Protein AF-A0A9D8FYL9-F1 (afdb_monomer_lite)

Sequence (66 aa):
MPLTQEMMYPECPVPGKDGMITPRIGSVVSSEDFKRVRDEYYGIRGWEASTGLQTRTTLQRIGFTM

Radius of gyration: 18.27 Å; chains: 1; bounding box: 39×21×47 Å

Foldseek 3Di:
DFAAADDPDRQCFDQDPPRDTHRRGPPDDDPVNVLVVQQVVCVVQCHHSVPSHHDPVSCVVVPNDD

Secondary structure (DSSP, 8-state):
------SS-TT-EEE-GGG-EEE-TT----HHHHHHHHHHHHHHHTB-TTT-PBPHHHHHHTT---

Structure (mmCIF, N/CA/C/O backbone):
data_AF-A0A9D8FYL9-F1
#
_entry.id   AF-A0A9D8FYL9-F1
#
loop_
_atom_site.group_PDB
_atom_site.id
_atom_site.type_symbol
_atom_site.label_atom_id
_atom_site.label_alt_id
_atom_site.label_comp_id
_atom_site.label_asym_id
_atom_site.label_entity_id
_atom_site.label_seq_id
_atom_site.pdbx_PDB_ins_code
_atom_site.Cartn_x
_atom_site.Cartn_y
_atom_site.Cartn_z
_atom_site.occupancy
_atom_site.B_iso_or_equiv
_atom_site.auth_seq_id
_atom_site.auth_comp_id
_atom_site.auth_asym_id
_atom_site.auth_atom_id
_atom_site.pdbx_PDB_model_num
ATOM 1 N N . MET A 1 1 ? 11.153 5.061 -4.298 1.00 57.81 1 MET A N 1
ATOM 2 C CA . MET A 1 1 ? 12.598 5.073 -4.612 1.00 57.81 1 MET A CA 1
ATOM 3 C C . MET A 1 1 ? 12.846 4.015 -5.677 1.00 57.81 1 MET A C 1
ATOM 5 O O . MET A 1 1 ? 12.464 2.876 -5.424 1.00 57.81 1 MET A O 1
ATOM 9 N N . PRO A 1 2 ? 13.363 4.376 -6.862 1.00 70.44 2 PRO A N 1
ATOM 10 C CA . PRO A 1 2 ? 13.687 3.410 -7.913 1.00 70.44 2 PRO A CA 1
ATOM 11 C C . PRO A 1 2 ? 14.916 2.566 -7.552 1.00 70.44 2 PRO A C 1
ATOM 13 O O . PRO A 1 2 ? 15.790 3.019 -6.814 1.00 70.44 2 PRO A O 1
ATOM 16 N N . LEU A 1 3 ? 14.998 1.361 -8.118 1.00 68.19 3 LEU A N 1
ATOM 17 C CA . LEU A 1 3 ? 16.236 0.578 -8.163 1.00 68.19 3 LEU A CA 1
ATOM 18 C C . LEU A 1 3 ? 17.208 1.265 -9.126 1.00 68.19 3 LEU A C 1
ATOM 20 O O . LEU A 1 3 ? 16.898 1.414 -10.309 1.00 68.19 3 LEU A O 1
ATOM 24 N N . THR A 1 4 ? 18.348 1.718 -8.606 1.00 67.00 4 THR A N 1
ATOM 25 C CA . THR A 1 4 ? 19.345 2.483 -9.371 1.00 67.00 4 THR A CA 1
ATOM 26 C C . THR A 1 4 ? 20.500 1.626 -9.874 1.00 67.00 4 THR A C 1
ATOM 28 O O . THR A 1 4 ? 21.102 1.973 -10.882 1.00 67.00 4 THR A O 1
ATOM 31 N N . GLN A 1 5 ? 20.811 0.520 -9.193 1.00 66.06 5 GLN A N 1
ATOM 32 C CA . GLN A 1 5 ? 21.901 -0.373 -9.572 1.00 66.06 5 GLN A CA 1
ATOM 33 C C . GLN A 1 5 ? 21.685 -1.773 -8.989 1.00 66.06 5 GLN A C 1
ATOM 35 O O . GLN A 1 5 ? 21.296 -1.915 -7.829 1.00 66.06 5 GLN A O 1
ATOM 40 N N . GLU A 1 6 ? 21.997 -2.798 -9.777 1.00 67.62 6 GLU A N 1
ATOM 41 C CA . GLU A 1 6 ? 22.133 -4.180 -9.322 1.00 67.62 6 GLU A CA 1
ATOM 42 C C . GLU A 1 6 ? 23.540 -4.674 -9.682 1.00 67.62 6 GLU A C 1
ATOM 44 O O . GLU A 1 6 ? 24.007 -4.489 -10.802 1.00 67.62 6 GLU A O 1
ATOM 49 N N . MET A 1 7 ? 24.255 -5.255 -8.715 1.00 66.06 7 MET A N 1
ATOM 50 C CA . MET A 1 7 ? 25.676 -5.593 -8.887 1.00 66.06 7 MET A CA 1
ATOM 51 C C . MET A 1 7 ? 25.908 -6.880 -9.685 1.00 66.06 7 MET A C 1
ATOM 53 O O . MET A 1 7 ? 26.949 -7.020 -10.318 1.00 66.06 7 MET A O 1
ATOM 57 N N . MET A 1 8 ? 24.971 -7.828 -9.624 1.00 73.25 8 MET A N 1
ATOM 58 C CA . MET A 1 8 ? 25.128 -9.162 -10.214 1.00 73.25 8 MET A CA 1
ATOM 59 C C . MET A 1 8 ? 24.468 -9.270 -11.596 1.00 73.25 8 MET A C 1
ATOM 61 O O . MET A 1 8 ? 24.937 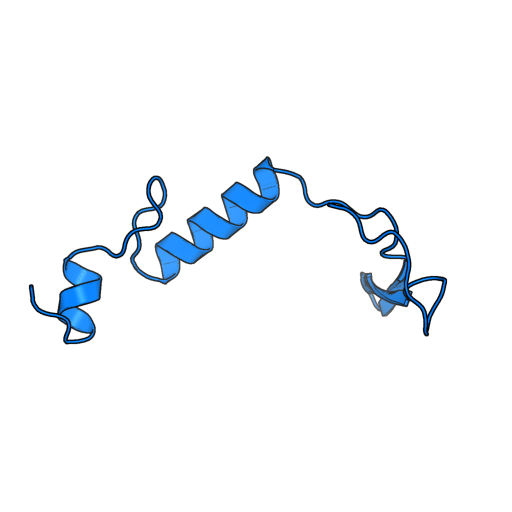-10.034 -12.435 1.00 73.25 8 MET A O 1
ATOM 65 N N . TYR A 1 9 ? 23.435 -8.460 -11.854 1.00 73.31 9 TYR A N 1
ATOM 66 C CA . TYR A 1 9 ? 22.714 -8.411 -13.125 1.00 73.31 9 TYR A CA 1
ATOM 67 C C . TYR A 1 9 ? 22.445 -6.953 -13.524 1.00 73.31 9 TYR A C 1
ATOM 69 O O . TYR A 1 9 ? 21.410 -6.403 -13.160 1.00 73.31 9 TYR A O 1
ATOM 77 N N . PRO A 1 10 ? 23.354 -6.311 -14.280 1.00 70.50 10 PRO A N 1
ATOM 78 C CA . PRO A 1 10 ? 23.274 -4.882 -14.595 1.00 70.50 10 PRO A CA 1
ATOM 79 C C . PRO A 1 10 ? 21.995 -4.438 -15.313 1.00 70.50 10 PRO A C 1
ATOM 81 O O . PRO A 1 10 ? 21.671 -3.263 -15.262 1.00 70.50 10 PRO A O 1
ATOM 84 N N . GLU A 1 11 ? 21.272 -5.359 -15.956 1.00 70.38 11 GLU A N 1
ATOM 85 C CA . GLU A 1 11 ? 20.009 -5.096 -16.663 1.00 70.38 11 GLU A CA 1
ATOM 86 C C . GLU A 1 11 ? 18.763 -5.421 -15.809 1.00 70.38 11 GLU A C 1
ATOM 88 O O . GLU A 1 11 ? 17.635 -5.224 -16.254 1.00 70.38 11 GLU A O 1
ATOM 93 N N . CYS A 1 12 ? 18.947 -5.945 -14.587 1.00 71.75 12 CYS A N 1
ATOM 94 C CA . CYS A 1 12 ? 17.897 -6.430 -13.681 1.00 71.75 12 CYS A CA 1
ATOM 95 C C . CYS A 1 12 ? 16.775 -7.204 -14.410 1.00 71.75 12 CYS A C 1
ATOM 97 O O . CYS A 1 12 ? 15.614 -6.768 -14.401 1.00 71.75 12 CYS A O 1
ATOM 99 N N . PRO A 1 13 ? 17.111 -8.315 -15.099 1.00 75.06 13 PRO A N 1
ATOM 100 C CA . PRO A 1 13 ? 16.155 -9.071 -15.885 1.00 75.06 13 PRO A CA 1
ATOM 101 C C . PRO A 1 13 ? 15.150 -9.748 -14.952 1.00 75.06 13 PRO A C 1
ATOM 103 O O . PRO A 1 13 ? 15.489 -10.680 -14.224 1.00 75.06 13 PRO A O 1
ATOM 106 N N . VAL A 1 14 ? 13.898 -9.295 -14.981 1.00 78.12 14 VAL A N 1
ATOM 107 C CA . VAL A 1 14 ? 12.800 -9.945 -14.259 1.00 78.12 14 VAL A CA 1
ATOM 108 C C . VAL A 1 14 ? 11.805 -10.564 -15.238 1.00 78.12 14 VAL A C 1
ATOM 110 O O . VAL A 1 14 ? 11.603 -10.014 -16.325 1.00 78.12 14 VAL A O 1
ATOM 113 N N . PRO A 1 15 ? 11.158 -11.689 -14.879 1.00 80.69 15 PRO A N 1
ATOM 114 C CA . PRO A 1 15 ? 10.056 -12.225 -15.663 1.00 80.69 15 PRO A CA 1
ATOM 115 C C . PRO A 1 15 ? 8.946 -11.179 -15.786 1.00 80.69 15 PRO A C 1
ATOM 117 O O . PRO A 1 15 ? 8.328 -10.782 -14.797 1.00 80.69 15 PRO A O 1
ATOM 120 N N . GLY A 1 16 ? 8.727 -10.706 -17.004 1.00 75.19 16 GLY A N 1
ATOM 121 C CA . GLY A 1 16 ? 7.624 -9.842 -17.378 1.00 75.19 16 GLY A CA 1
ATOM 122 C C . GLY A 1 16 ? 6.439 -10.648 -17.899 1.00 75.19 16 GLY A C 1
ATOM 123 O O . GLY A 1 16 ? 6.340 -11.868 -17.734 1.00 75.19 16 GLY A O 1
ATOM 124 N N . LYS A 1 17 ? 5.501 -9.939 -18.526 1.00 80.12 17 LYS A N 1
ATOM 125 C CA . LYS A 1 17 ? 4.290 -10.542 -19.080 1.00 80.12 17 LYS A CA 1
ATOM 126 C C . LYS A 1 17 ? 4.657 -11.627 -20.101 1.00 80.12 17 LYS A C 1
ATOM 128 O O . LYS A 1 17 ? 5.540 -11.422 -20.930 1.00 80.12 17 LYS A O 1
ATOM 133 N N . ASP A 1 18 ? 3.987 -12.774 -20.015 1.00 79.75 18 ASP A N 1
ATOM 134 C CA . ASP A 1 18 ? 4.173 -13.917 -20.919 1.00 79.75 18 ASP A CA 1
ATOM 135 C C . ASP A 1 18 ? 5.624 -14.447 -20.975 1.00 79.75 18 ASP A C 1
ATOM 137 O O . ASP A 1 18 ? 6.046 -15.041 -21.963 1.00 79.75 18 ASP A O 1
ATOM 141 N N . GLY A 1 19 ? 6.406 -14.233 -19.906 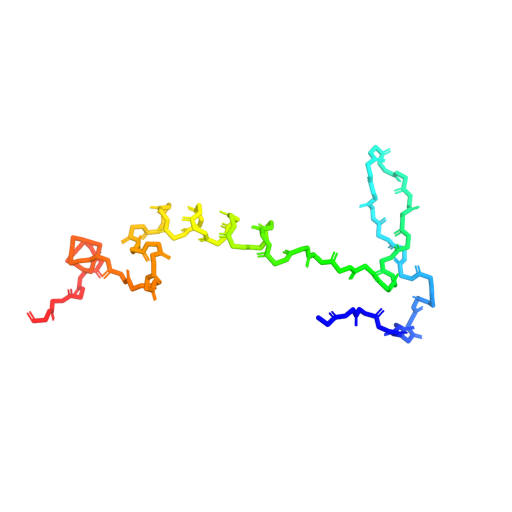1.00 75.69 19 GLY A N 1
ATOM 142 C CA . GLY A 1 19 ? 7.798 -14.685 -19.809 1.00 75.69 19 GLY A CA 1
ATOM 143 C C . GLY A 1 19 ? 8.815 -13.777 -20.506 1.00 75.69 19 GLY A C 1
ATOM 144 O O . GLY A 1 19 ? 10.004 -14.091 -20.498 1.00 75.69 19 GLY A O 1
ATOM 145 N N . MET A 1 20 ? 8.385 -12.644 -21.072 1.00 74.75 20 MET A N 1
ATOM 146 C CA . MET A 1 20 ? 9.295 -11.656 -21.652 1.00 74.75 20 MET A CA 1
ATOM 147 C C . MET A 1 20 ? 10.126 -11.001 -20.555 1.00 74.75 20 MET A C 1
ATOM 149 O O . MET A 1 20 ? 9.574 -10.487 -19.589 1.00 74.75 20 MET A O 1
ATOM 153 N N . ILE A 1 21 ? 11.449 -11.009 -20.695 1.00 75.12 21 ILE A N 1
ATOM 154 C CA . ILE A 1 21 ? 12.338 -10.367 -19.727 1.00 75.12 21 ILE A CA 1
ATOM 155 C C . ILE A 1 21 ? 12.166 -8.850 -19.822 1.00 75.12 21 ILE A C 1
ATOM 157 O O . ILE A 1 21 ? 12.370 -8.267 -20.886 1.00 75.12 21 ILE A O 1
ATOM 161 N N . THR A 1 22 ? 11.836 -8.214 -18.699 1.00 72.12 22 THR A N 1
ATOM 162 C CA . THR A 1 22 ? 11.743 -6.755 -18.595 1.00 72.12 22 THR A CA 1
ATOM 163 C C . THR A 1 22 ? 12.799 -6.250 -17.612 1.00 72.12 22 THR A C 1
ATOM 165 O O . THR A 1 22 ? 12.905 -6.806 -16.517 1.00 72.12 22 THR A O 1
ATOM 168 N N . PRO A 1 23 ? 13.570 -5.203 -17.949 1.00 73.25 23 PRO A N 1
ATOM 169 C CA . PRO A 1 23 ? 14.485 -4.575 -17.003 1.00 73.25 23 PRO A CA 1
ATOM 170 C C . PRO A 1 23 ? 13.703 -3.803 -15.931 1.00 73.25 23 PRO A C 1
ATOM 172 O O . PRO A 1 23 ? 12.776 -3.053 -16.243 1.00 73.25 23 PRO A O 1
ATOM 175 N N . ARG A 1 24 ? 14.063 -3.966 -14.651 1.00 73.44 24 ARG A N 1
ATOM 176 C CA . ARG A 1 24 ? 13.380 -3.286 -13.525 1.00 73.44 24 ARG A CA 1
ATOM 177 C C . ARG A 1 24 ? 14.063 -1.996 -13.052 1.00 73.44 24 ARG A C 1
ATOM 179 O O . ARG A 1 24 ? 13.548 -1.316 -12.159 1.00 73.44 24 ARG A O 1
ATOM 186 N N . ILE A 1 25 ? 15.213 -1.649 -13.626 1.00 76.88 25 ILE A N 1
ATOM 187 C CA . ILE A 1 25 ? 15.959 -0.433 -13.273 1.00 76.88 25 ILE A CA 1
ATOM 188 C C . ILE A 1 25 ? 15.112 0.801 -13.577 1.00 76.88 25 ILE A C 1
ATOM 190 O O . ILE A 1 25 ? 14.467 0.890 -14.617 1.00 76.88 25 ILE A O 1
ATOM 194 N N . GLY A 1 26 ? 15.070 1.747 -12.638 1.00 75.06 26 GLY A N 1
ATOM 195 C CA . GLY A 1 26 ? 14.266 2.963 -12.782 1.00 75.06 26 GLY A CA 1
ATOM 196 C C . GLY A 1 26 ? 12.753 2.765 -12.621 1.00 75.06 26 GLY A C 1
ATOM 197 O O . GLY A 1 26 ? 12.026 3.755 -12.577 1.00 75.06 26 GLY A O 1
ATOM 198 N N . SER A 1 27 ? 12.259 1.529 -12.473 1.00 80.88 27 SER A N 1
ATOM 199 C CA . SER A 1 27 ? 10.833 1.263 -12.271 1.00 80.88 27 SER A CA 1
ATOM 200 C C . SER A 1 27 ? 10.360 1.820 -10.926 1.00 80.88 27 SER A C 1
ATOM 202 O O . SER A 1 27 ? 10.917 1.509 -9.871 1.00 80.88 27 SER A O 1
ATOM 204 N N . VAL A 1 28 ? 9.279 2.601 -10.952 1.00 83.38 28 VAL A N 1
ATOM 205 C CA . VAL A 1 28 ? 8.633 3.180 -9.767 1.00 83.38 28 VAL A CA 1
ATOM 206 C C . VAL A 1 28 ? 7.154 2.807 -9.778 1.00 83.38 28 VAL A C 1
ATOM 208 O O . VAL A 1 28 ? 6.496 2.905 -10.808 1.00 83.38 28 VAL A O 1
ATOM 211 N N . VAL A 1 29 ? 6.632 2.370 -8.631 1.00 85.94 29 VAL A N 1
ATOM 212 C CA . VAL A 1 29 ? 5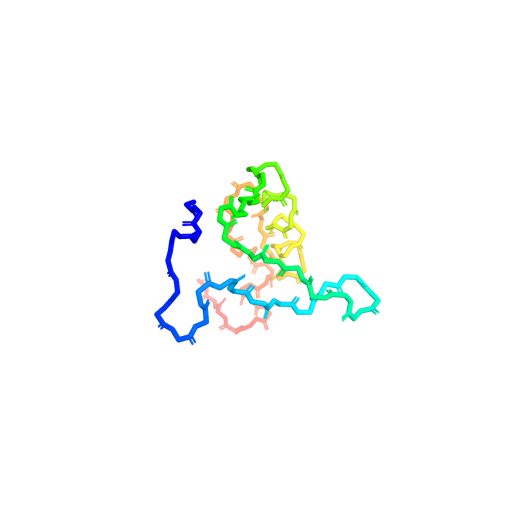.186 2.184 -8.439 1.00 85.94 29 VAL A CA 1
ATOM 213 C C . VAL A 1 29 ? 4.568 3.540 -8.118 1.00 85.94 29 VAL A C 1
ATOM 215 O O . VAL A 1 29 ? 5.129 4.289 -7.314 1.00 85.94 29 VAL A O 1
ATOM 218 N N . SER A 1 30 ? 3.430 3.858 -8.738 1.00 91.69 30 SER A N 1
ATOM 219 C CA . SER A 1 30 ? 2.714 5.097 -8.436 1.00 91.69 30 SER A CA 1
ATOM 220 C C . SER A 1 30 ? 2.242 5.106 -6.977 1.00 91.69 30 SER A C 1
ATOM 222 O O . SER A 1 30 ? 1.951 4.062 -6.381 1.00 91.69 30 SER A O 1
ATOM 224 N N . SER A 1 31 ? 2.167 6.294 -6.381 1.00 90.88 31 SER A N 1
ATOM 225 C CA . SER A 1 31 ? 1.671 6.437 -5.008 1.00 90.88 31 SER A CA 1
ATOM 226 C C . SER A 1 31 ? 0.225 5.955 -4.891 1.00 90.88 31 SER A C 1
ATOM 228 O O . SER A 1 31 ? -0.157 5.367 -3.880 1.00 90.88 31 SER A O 1
ATOM 230 N N . GLU A 1 32 ? -0.574 6.192 -5.926 1.00 94.81 32 GLU A N 1
ATOM 231 C CA . GLU A 1 32 ? -1.977 5.810 -6.035 1.00 94.81 32 GLU A CA 1
ATOM 232 C C . GLU A 1 32 ? -2.138 4.287 -6.104 1.00 94.81 32 GLU A C 1
ATOM 234 O O . GLU A 1 32 ? -2.915 3.724 -5.333 1.00 94.81 32 GLU A O 1
ATOM 239 N N . ASP A 1 33 ? -1.365 3.604 -6.953 1.00 93.69 33 ASP A N 1
ATOM 240 C CA . ASP A 1 33 ? -1.404 2.140 -7.053 1.00 93.69 33 ASP A CA 1
ATOM 241 C C . ASP A 1 33 ? -0.940 1.476 -5.763 1.00 93.69 33 ASP A C 1
ATOM 243 O O . ASP A 1 33 ? -1.547 0.503 -5.314 1.00 93.69 33 ASP A O 1
ATOM 247 N N . PHE A 1 34 ? 0.094 2.027 -5.125 1.00 93.44 34 PHE A N 1
ATOM 248 C CA . PHE A 1 34 ? 0.546 1.538 -3.830 1.00 93.44 34 PHE A CA 1
ATOM 249 C C . PHE A 1 34 ? -0.550 1.663 -2.764 1.00 93.44 34 PHE A C 1
ATOM 251 O O . PHE A 1 34 ? -0.827 0.695 -2.056 1.00 93.44 34 PHE A O 1
ATOM 258 N N . LYS A 1 35 ? -1.197 2.832 -2.659 1.00 94.81 35 LYS A N 1
ATOM 259 C CA . LYS A 1 35 ? -2.294 3.056 -1.702 1.00 94.81 35 LYS A CA 1
ATOM 260 C C . LYS A 1 35 ? -3.458 2.104 -1.961 1.00 94.81 35 LYS A C 1
ATOM 262 O O . LYS A 1 35 ? -3.948 1.497 -1.019 1.00 94.81 35 LYS A O 1
ATOM 267 N N . ARG A 1 36 ? -3.833 1.900 -3.226 1.00 96.00 36 ARG A N 1
ATOM 268 C CA . ARG A 1 36 ? -4.903 0.971 -3.613 1.00 96.00 36 ARG A CA 1
ATOM 269 C C . ARG A 1 36 ? -4.628 -0.457 -3.141 1.00 96.00 36 ARG A C 1
ATOM 271 O O . ARG A 1 36 ? -5.475 -1.049 -2.479 1.00 96.00 36 ARG A O 1
ATOM 278 N N . VAL A 1 37 ? -3.442 -0.993 -3.436 1.00 96.00 37 VAL A N 1
ATOM 279 C CA . VAL A 1 37 ? -3.065 -2.359 -3.026 1.00 96.00 37 VAL A CA 1
ATOM 280 C C . VAL A 1 37 ? -2.948 -2.472 -1.504 1.00 96.00 37 VAL A C 1
ATOM 282 O O . VAL A 1 37 ? -3.349 -3.476 -0.916 1.00 96.00 37 VAL A O 1
ATOM 285 N N . ARG A 1 38 ? -2.425 -1.438 -0.838 1.00 95.94 38 ARG A N 1
ATOM 286 C CA . ARG A 1 38 ? -2.346 -1.381 0.626 1.00 95.94 38 ARG A CA 1
ATOM 287 C C . ARG A 1 38 ? -3.734 -1.430 1.269 1.00 95.94 38 ARG A C 1
ATOM 289 O O . ARG A 1 38 ? -3.917 -2.172 2.229 1.00 95.94 38 ARG A O 1
ATOM 296 N N . ASP A 1 39 ? -4.688 -0.662 0.756 1.00 97.25 39 ASP A N 1
ATOM 297 C CA . ASP A 1 39 ? -6.040 -0.586 1.316 1.00 97.25 39 ASP A CA 1
ATOM 298 C C . ASP A 1 39 ? -6.786 -1.919 1.135 1.00 97.25 39 ASP A C 1
ATOM 300 O O . ASP A 1 39 ? -7.442 -2.393 2.065 1.00 97.25 39 ASP A O 1
ATOM 304 N N . GLU A 1 40 ? -6.602 -2.585 -0.010 1.00 96.94 40 GLU A N 1
ATOM 305 C CA . GLU A 1 40 ? -7.084 -3.953 -0.242 1.00 96.94 40 GLU A CA 1
ATOM 306 C C . GLU A 1 40 ? -6.479 -4.943 0.766 1.00 96.94 40 GLU A C 1
ATOM 308 O O . GLU A 1 40 ? -7.196 -5.708 1.418 1.00 96.94 40 GLU A O 1
ATOM 313 N N . TYR A 1 41 ? -5.159 -4.886 0.959 1.00 97.19 41 TYR A N 1
ATOM 314 C CA . TYR A 1 41 ? -4.459 -5.718 1.933 1.00 97.19 41 TYR A CA 1
ATOM 315 C C . TYR A 1 41 ? -4.959 -5.484 3.367 1.00 97.19 41 TYR A C 1
ATOM 317 O O . TYR A 1 41 ? -5.195 -6.445 4.105 1.00 97.19 41 TYR A O 1
ATOM 325 N N . TYR A 1 42 ? -5.170 -4.229 3.768 1.00 97.56 42 TYR A N 1
ATOM 326 C CA . TYR A 1 42 ? -5.737 -3.893 5.075 1.00 97.56 42 TYR A CA 1
ATOM 327 C C . TYR A 1 42 ? -7.151 -4.453 5.239 1.00 97.56 42 TYR A C 1
ATOM 329 O O . TYR A 1 42 ? -7.428 -5.085 6.262 1.00 97.56 42 TYR A O 1
ATOM 337 N N . GLY A 1 43 ? -8.003 -4.347 4.217 1.00 95.56 43 GLY A N 1
ATOM 338 C CA . GLY A 1 43 ? -9.341 -4.939 4.226 1.00 95.56 43 GLY A CA 1
ATOM 339 C C . GLY A 1 43 ? -9.320 -6.453 4.463 1.00 95.56 43 GLY A C 1
ATOM 340 O O . GLY A 1 43 ? -9.988 -6.946 5.373 1.00 95.56 43 GLY A O 1
ATOM 341 N N . ILE A 1 44 ? -8.480 -7.190 3.726 1.00 96.00 44 ILE A N 1
ATOM 342 C CA . ILE A 1 44 ? -8.336 -8.653 3.868 1.00 96.00 44 ILE A CA 1
ATOM 343 C C . ILE A 1 44 ? -7.855 -9.036 5.276 1.00 96.00 44 ILE A C 1
ATOM 345 O O . ILE A 1 44 ? -8.264 -10.055 5.839 1.00 96.00 44 ILE A O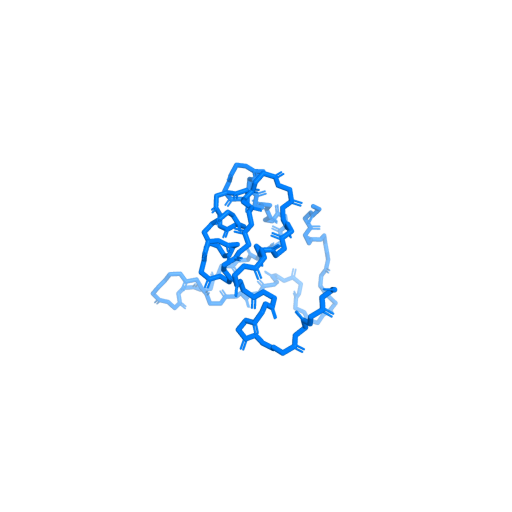 1
ATOM 349 N N . ARG A 1 45 ? -6.988 -8.219 5.880 1.00 94.94 45 ARG A N 1
ATOM 350 C CA . ARG A 1 45 ? -6.454 -8.455 7.229 1.00 94.94 45 ARG A CA 1
ATOM 351 C C . ARG A 1 45 ? -7.400 -8.010 8.344 1.00 94.94 45 ARG A C 1
ATOM 353 O O . ARG A 1 45 ? -7.107 -8.280 9.512 1.00 94.94 45 ARG A O 1
ATOM 360 N N . GLY A 1 46 ? -8.527 -7.383 8.008 1.00 95.25 46 GLY A N 1
ATOM 361 C CA . GLY A 1 46 ? -9.482 -6.829 8.964 1.00 95.25 46 GLY A CA 1
ATOM 362 C C . GLY A 1 46 ? -8.911 -5.625 9.713 1.00 95.25 46 GLY A C 1
ATOM 363 O O . GLY A 1 46 ? -9.089 -5.509 10.933 1.00 95.25 46 GLY A O 1
ATOM 364 N N . TRP A 1 47 ? -8.152 -4.803 8.995 1.00 96.75 47 TRP A N 1
ATOM 365 C CA . TRP A 1 47 ? -7.578 -3.537 9.435 1.00 96.75 47 TRP A CA 1
ATOM 366 C C . TRP A 1 47 ? -8.360 -2.390 8.793 1.00 96.75 47 TRP A C 1
ATOM 368 O O . TRP A 1 47 ? -8.996 -2.550 7.753 1.00 96.75 47 TRP A O 1
ATOM 378 N N . GLU A 1 48 ? -8.336 -1.232 9.431 1.00 96.25 48 GLU A N 1
ATOM 379 C CA . GLU A 1 48 ? -8.980 -0.024 8.942 1.00 96.25 48 GLU A CA 1
ATOM 380 C C . GLU A 1 48 ? -8.065 0.658 7.909 1.00 96.25 48 GLU A C 1
ATOM 382 O O . GLU A 1 48 ? -6.874 0.845 8.152 1.00 96.25 48 GLU A O 1
ATOM 387 N N . ALA A 1 49 ? -8.597 0.973 6.724 1.00 94.38 49 ALA A N 1
ATOM 388 C CA . ALA A 1 49 ? -7.783 1.374 5.576 1.00 94.38 49 ALA A CA 1
ATOM 389 C C . ALA A 1 49 ? -7.135 2.763 5.734 1.00 94.38 49 ALA A C 1
ATOM 391 O O . ALA A 1 49 ? -6.016 2.981 5.264 1.00 94.38 49 ALA A O 1
ATOM 392 N N . SER A 1 50 ? -7.809 3.701 6.409 1.00 93.75 50 SER A N 1
ATOM 393 C CA . SER A 1 50 ? -7.319 5.075 6.561 1.00 93.75 50 SER A CA 1
ATOM 394 C C . SER A 1 50 ? -6.163 5.196 7.558 1.00 93.75 50 SER A C 1
ATOM 396 O O . SER A 1 50 ? -5.262 6.009 7.351 1.00 93.75 50 SER A O 1
ATOM 398 N N . THR A 1 51 ? -6.137 4.355 8.592 1.00 94.38 51 THR A N 1
ATOM 399 C CA . THR A 1 51 ?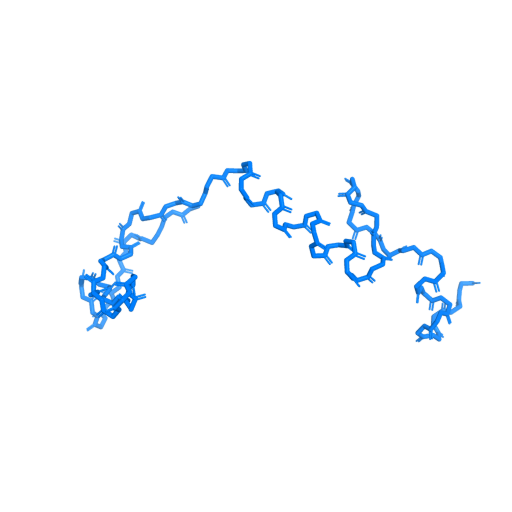 -5.143 4.373 9.677 1.00 94.38 51 THR A CA 1
ATOM 400 C C . THR A 1 51 ? -4.146 3.219 9.598 1.00 94.38 51 THR A C 1
ATOM 402 O O . THR A 1 51 ? -3.035 3.331 10.115 1.00 94.38 51 THR A O 1
ATOM 405 N N . GLY A 1 52 ? -4.518 2.108 8.957 1.00 94.38 52 GLY A N 1
ATOM 406 C CA . GLY A 1 52 ? -3.755 0.861 8.959 1.00 94.38 52 GLY A CA 1
ATOM 407 C C . GLY A 1 52 ? -3.796 0.105 10.288 1.00 94.38 52 GLY A C 1
ATOM 408 O O . GLY A 1 52 ? -2.970 -0.780 10.497 1.00 94.38 52 GLY A O 1
ATOM 409 N N . LEU A 1 53 ? -4.715 0.439 11.199 1.00 95.94 53 LEU A N 1
ATOM 410 C CA . LEU A 1 53 ? -4.837 -0.224 12.499 1.00 95.94 53 LEU A CA 1
ATOM 411 C C . LEU A 1 53 ? -5.770 -1.432 12.439 1.00 95.94 53 LEU A C 1
ATOM 413 O O . LEU A 1 53 ? -6.759 -1.439 11.708 1.00 95.94 53 LEU A O 1
ATOM 417 N N . GLN A 1 54 ? -5.504 -2.454 13.254 1.00 95.38 54 GLN A N 1
ATOM 418 C CA . GLN A 1 54 ? -6.408 -3.598 13.361 1.00 95.38 54 GLN A CA 1
ATOM 419 C C . GLN A 1 54 ? -7.750 -3.182 13.965 1.00 95.38 54 GLN A C 1
ATOM 421 O O . GLN A 1 54 ? -7.808 -2.441 14.946 1.00 95.38 54 GLN A O 1
ATOM 426 N N . THR A 1 55 ? -8.846 -3.719 13.429 1.00 94.44 55 THR A N 1
ATOM 427 C CA . THR A 1 55 ? -10.156 -3.535 14.061 1.00 94.44 55 THR A CA 1
ATOM 428 C C . THR A 1 55 ? -10.228 -4.293 15.385 1.00 94.44 55 THR A C 1
ATOM 430 O O . THR A 1 55 ? -9.599 -5.342 15.564 1.00 94.44 55 THR A O 1
ATOM 433 N N . ARG A 1 56 ? -11.071 -3.806 16.303 1.00 93.75 56 ARG A N 1
ATOM 434 C CA . ARG A 1 56 ? -11.353 -4.484 17.577 1.00 93.75 56 ARG A CA 1
ATOM 435 C C . ARG A 1 56 ? -11.771 -5.942 17.369 1.00 93.75 56 ARG A C 1
ATOM 437 O O . ARG A 1 56 ? -11.276 -6.822 18.065 1.00 93.75 56 ARG A O 1
ATOM 444 N N . THR A 1 57 ? -12.631 -6.199 16.385 1.00 93.69 57 THR A N 1
ATOM 445 C CA . THR A 1 57 ? -13.098 -7.547 16.037 1.00 93.69 57 THR A CA 1
ATOM 446 C C . THR A 1 57 ? -11.945 -8.455 15.615 1.00 93.69 57 THR A C 1
ATOM 448 O O . THR A 1 57 ? -11.866 -9.599 16.060 1.00 93.69 57 THR A O 1
ATOM 451 N N . THR A 1 58 ? -11.018 -7.951 14.795 1.00 93.62 58 THR A N 1
ATOM 452 C CA . THR A 1 58 ? -9.828 -8.709 14.396 1.00 93.62 58 THR A CA 1
ATOM 453 C C . THR A 1 58 ? -8.942 -9.027 15.589 1.00 93.62 58 THR A C 1
ATOM 455 O O . THR A 1 58 ? -8.531 -10.175 15.708 1.00 93.62 58 THR A O 1
ATOM 458 N N . LEU A 1 59 ? -8.681 -8.057 16.470 1.00 94.75 59 LEU A N 1
ATOM 459 C CA . LEU A 1 59 ? -7.853 -8.252 17.666 1.00 94.75 59 LEU A CA 1
ATOM 460 C C . LEU A 1 59 ? -8.443 -9.315 18.602 1.00 94.75 59 LEU A C 1
ATOM 462 O O . LEU A 1 59 ? -7.743 -10.253 18.980 1.00 94.75 59 LEU A O 1
ATOM 466 N N . GLN A 1 60 ? -9.748 -9.237 18.868 1.00 93.88 60 GLN A N 1
ATOM 467 C CA . GLN A 1 60 ? -10.465 -10.223 19.682 1.00 93.88 60 GLN A CA 1
ATOM 468 C C . GLN A 1 60 ? -10.395 -11.628 19.073 1.00 93.88 60 GLN A C 1
ATOM 470 O O . GLN A 1 60 ? -10.128 -12.597 19.782 1.00 93.88 60 GLN A O 1
ATOM 475 N N . ARG A 1 61 ? -10.572 -11.748 17.750 1.00 93.12 61 ARG A N 1
ATOM 476 C CA . ARG A 1 61 ? -10.490 -13.030 17.032 1.00 93.12 61 ARG A CA 1
ATOM 477 C C . ARG A 1 61 ? -9.127 -13.707 17.179 1.00 93.12 61 ARG A C 1
ATOM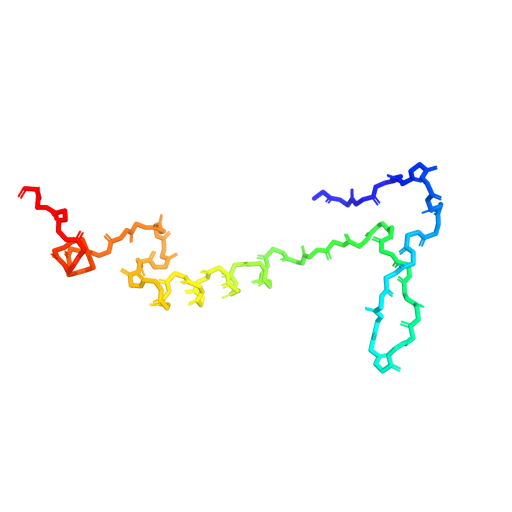 479 O O . ARG A 1 61 ? -9.068 -14.931 17.201 1.00 93.12 61 ARG A O 1
ATOM 486 N N . ILE A 1 62 ? -8.043 -12.935 17.244 1.00 93.75 62 ILE A N 1
ATOM 487 C CA . ILE A 1 62 ? -6.676 -13.470 17.346 1.00 93.75 62 ILE A CA 1
ATOM 488 C C . ILE A 1 62 ? -6.168 -13.561 18.794 1.00 93.75 62 ILE A C 1
ATOM 490 O O . ILE A 1 62 ? -4.981 -13.784 19.006 1.00 93.75 62 ILE A O 1
ATOM 494 N N . GLY A 1 63 ? -7.049 -13.396 19.787 1.00 89.56 63 GLY A N 1
ATOM 495 C CA . GLY A 1 63 ? -6.720 -13.572 21.205 1.00 89.56 63 GLY A CA 1
ATOM 496 C C . GLY A 1 63 ? -6.048 -12.368 21.868 1.00 89.56 63 GLY A C 1
ATOM 497 O O . GLY A 1 63 ? -5.688 -12.450 23.041 1.00 89.56 63 GLY A O 1
ATOM 498 N N . PHE A 1 64 ? -5.916 -11.239 21.167 1.00 85.38 64 PHE A N 1
ATOM 499 C CA . PHE A 1 64 ? -5.506 -9.984 21.788 1.00 85.38 64 PHE A CA 1
ATOM 500 C C . PHE A 1 64 ? -6.736 -9.312 22.403 1.00 85.38 64 PHE A C 1
ATOM 502 O O . PHE A 1 64 ? -7.584 -8.755 21.704 1.00 85.38 64 PHE A O 1
ATOM 509 N N . THR A 1 65 ? -6.830 -9.387 23.729 1.00 66.81 65 THR A N 1
ATOM 510 C CA . THR A 1 65 ? -7.831 -8.655 24.513 1.00 66.81 65 THR A CA 1
ATOM 511 C C . THR A 1 65 ? -7.139 -7.436 25.123 1.00 66.81 65 THR A C 1
ATOM 513 O O . THR A 1 65 ? -6.105 -7.596 25.768 1.00 66.81 65 THR A O 1
ATOM 516 N N . MET A 1 66 ? -7.672 -6.238 24.863 1.00 57.50 66 MET A N 1
ATOM 517 C CA . MET A 1 66 ? -7.370 -5.029 25.643 1.00 57.50 66 MET A CA 1
ATOM 518 C C . MET A 1 66 ? -8.246 -4.990 26.887 1.00 57.50 66 MET A C 1
ATOM 520 O O . MET A 1 66 ? -9.440 -5.351 26.747 1.00 57.50 66 MET A O 1
#

pLDDT: mean 84.35, std 11.7, range [57.5, 97.56]